Protein AF-A0A9Y4NW52-F1 (afdb_monomer_lite)

Structure (mmCIF, N/CA/C/O backbone):
data_AF-A0A9Y4NW52-F1
#
_entry.id   AF-A0A9Y4NW52-F1
#
loop_
_atom_site.group_PDB
_atom_site.id
_atom_site.type_symbol
_atom_site.label_atom_id
_atom_site.label_alt_id
_atom_site.label_comp_id
_atom_site.label_asym_id
_atom_site.label_entity_id
_atom_site.label_seq_id
_atom_site.pdbx_PDB_ins_code
_atom_site.Cartn_x
_atom_site.Cartn_y
_atom_site.Cartn_z
_atom_site.occupancy
_atom_site.B_iso_or_equiv
_atom_site.auth_seq_id
_atom_site.auth_comp_id
_atom_site.auth_asym_id
_atom_site.auth_atom_id
_atom_site.pdbx_PDB_model_num
ATOM 1 N N . MET A 1 1 ? 4.325 0.194 -23.185 1.00 53.81 1 MET A N 1
ATOM 2 C CA . MET A 1 1 ? 5.698 -0.378 -23.186 1.00 53.81 1 MET A CA 1
ATOM 3 C C . MET A 1 1 ? 6.754 0.582 -22.629 1.00 53.81 1 MET A C 1
ATOM 5 O O . MET A 1 1 ? 7.772 0.096 -22.164 1.00 53.81 1 MET A O 1
ATOM 9 N N . SER A 1 2 ? 6.534 1.908 -22.620 1.00 64.19 2 SER A N 1
ATOM 10 C CA . SER A 1 2 ? 7.488 2.874 -22.040 1.00 64.19 2 SER A CA 1
ATOM 11 C C . SER A 1 2 ? 7.449 2.950 -20.507 1.00 64.19 2 SER A C 1
ATOM 13 O O . SER A 1 2 ? 8.451 3.312 -19.897 1.00 64.19 2 SER A O 1
ATOM 15 N N . ASP A 1 3 ? 6.321 2.602 -19.882 1.00 67.19 3 ASP A N 1
ATOM 16 C CA . ASP A 1 3 ? 6.124 2.799 -18.438 1.00 67.19 3 ASP A CA 1
ATOM 17 C C . ASP A 1 3 ? 7.057 1.913 -17.604 1.00 67.19 3 ASP A C 1
ATOM 19 O O . ASP A 1 3 ? 7.685 2.393 -16.669 1.00 67.19 3 ASP A O 1
ATOM 23 N N . ALA A 1 4 ? 7.271 0.660 -18.017 1.00 68.69 4 ALA A N 1
ATOM 24 C CA . ALA A 1 4 ? 8.200 -0.252 -17.345 1.00 68.69 4 ALA A CA 1
ATOM 25 C C . ALA A 1 4 ? 9.658 0.254 -17.364 1.00 68.69 4 ALA A C 1
ATOM 27 O O . ALA A 1 4 ? 10.370 0.147 -16.368 1.00 68.69 4 ALA A O 1
ATOM 28 N N . MET A 1 5 ? 10.096 0.857 -18.477 1.00 73.12 5 MET A N 1
ATOM 29 C CA . MET A 1 5 ? 11.447 1.421 -18.600 1.00 73.12 5 MET A CA 1
ATOM 30 C C . MET A 1 5 ? 11.627 2.689 -17.756 1.00 73.12 5 MET A C 1
ATOM 32 O O . MET A 1 5 ? 12.705 2.917 -17.214 1.00 73.12 5 MET A O 1
ATOM 36 N N . ALA A 1 6 ? 10.574 3.496 -17.600 1.00 74.56 6 ALA A N 1
ATOM 37 C CA . ALA A 1 6 ? 10.596 4.664 -16.720 1.00 74.56 6 ALA A CA 1
ATOM 38 C C . ALA A 1 6 ? 10.618 4.267 -15.230 1.00 74.56 6 ALA A C 1
ATOM 40 O O . ALA A 1 6 ? 11.275 4.917 -14.417 1.00 74.56 6 ALA A O 1
ATOM 41 N N . VAL A 1 7 ? 9.935 3.176 -14.878 1.00 74.25 7 VAL A N 1
ATOM 42 C CA . VAL A 1 7 ? 9.877 2.624 -13.516 1.00 74.25 7 VAL A CA 1
ATOM 43 C C . VAL A 1 7 ? 11.200 1.986 -13.091 1.00 74.25 7 VAL A C 1
ATOM 45 O O . VAL A 1 7 ? 11.550 2.046 -11.915 1.00 74.25 7 VAL A O 1
ATOM 48 N N . LEU A 1 8 ? 11.959 1.403 -14.020 1.00 76.00 8 LEU A N 1
ATOM 49 C CA . LEU A 1 8 ? 13.247 0.756 -13.734 1.00 76.00 8 LEU A CA 1
ATOM 50 C C . LEU A 1 8 ? 14.217 1.670 -12.969 1.00 76.00 8 LEU A C 1
ATOM 52 O O . LEU A 1 8 ? 14.874 1.223 -12.031 1.00 76.00 8 LEU A O 1
ATOM 56 N N . HIS A 1 9 ? 14.252 2.959 -13.312 1.00 76.88 9 HIS A N 1
ATOM 57 C CA . HIS A 1 9 ? 15.045 3.942 -12.572 1.00 76.88 9 HIS A CA 1
ATOM 58 C C . HIS A 1 9 ? 14.503 4.200 -11.159 1.00 76.88 9 HIS A C 1
ATOM 60 O O . HIS A 1 9 ? 15.295 4.361 -10.232 1.00 76.88 9 HIS A O 1
ATOM 66 N N . LYS A 1 10 ? 13.176 4.181 -10.966 1.00 76.81 10 LYS A N 1
A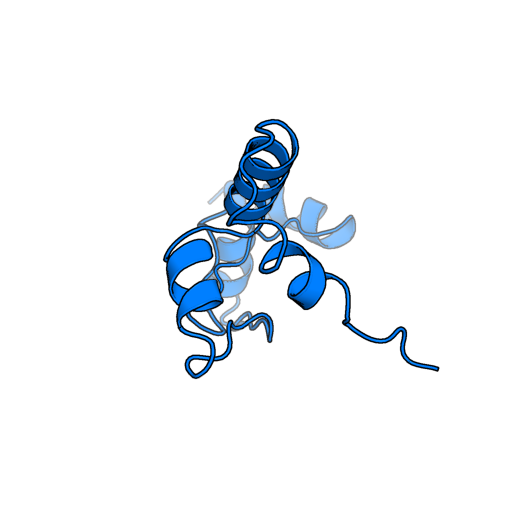TOM 67 C CA . LYS A 1 10 ? 12.555 4.342 -9.642 1.00 76.81 10 LYS A CA 1
ATOM 68 C C . LYS A 1 10 ? 12.852 3.165 -8.719 1.00 76.81 10 LYS A C 1
ATOM 70 O O . LYS A 1 10 ? 13.145 3.381 -7.552 1.00 76.81 10 LYS A O 1
ATOM 75 N N . LEU A 1 11 ? 12.888 1.933 -9.235 1.00 75.75 11 LEU A N 1
ATOM 76 C CA . LEU A 1 11 ? 13.288 0.760 -8.440 1.00 75.75 11 LEU A CA 1
ATOM 77 C C . LEU A 1 11 ? 14.686 0.915 -7.824 1.00 75.75 11 LEU A C 1
ATOM 79 O O . LEU A 1 11 ? 14.948 0.385 -6.749 1.00 75.75 11 LEU A O 1
ATOM 83 N N . GLN A 1 12 ? 15.571 1.656 -8.492 1.00 76.06 12 GLN A N 1
ATOM 84 C CA . GLN A 1 12 ? 16.934 1.898 -8.034 1.00 76.06 12 GLN A CA 1
ATOM 85 C C . GLN A 1 12 ? 17.013 2.958 -6.924 1.00 76.06 12 GLN A C 1
ATOM 87 O O . GLN A 1 12 ? 17.899 2.892 -6.075 1.00 76.06 12 GLN A O 1
ATOM 92 N N . THR A 1 13 ? 16.102 3.934 -6.928 1.00 80.12 13 THR A N 1
ATOM 93 C CA . THR A 1 13 ? 16.059 5.034 -5.950 1.00 80.12 13 THR A CA 1
ATOM 94 C C . THR A 1 13 ? 15.109 4.778 -4.782 1.00 80.12 13 THR A C 1
ATOM 96 O O . THR A 1 13 ? 15.253 5.408 -3.739 1.00 80.12 13 THR A O 1
ATOM 99 N N . GLY A 1 14 ? 14.147 3.872 -4.949 1.00 76.00 14 GLY A N 1
ATOM 100 C CA . GLY A 1 14 ? 13.083 3.598 -3.991 1.00 76.00 14 GLY A CA 1
ATOM 101 C C . GLY A 1 14 ? 11.727 3.519 -4.687 1.00 76.00 14 GLY A C 1
ATOM 102 O O . GLY A 1 14 ? 11.384 4.362 -5.516 1.00 76.00 14 GLY A O 1
ATOM 103 N N . LEU A 1 15 ? 10.970 2.479 -4.351 1.00 80.75 15 LEU A N 1
ATOM 104 C CA . LEU A 1 15 ? 9.648 2.220 -4.897 1.00 80.75 15 LEU A CA 1
ATOM 105 C C . LEU A 1 15 ? 8.573 2.696 -3.918 1.00 80.75 15 LEU A C 1
ATOM 107 O O . LEU A 1 15 ? 8.450 2.136 -2.829 1.00 80.75 15 LEU A O 1
ATOM 111 N N . ASP A 1 16 ? 7.751 3.651 -4.341 1.00 80.50 16 ASP A N 1
ATOM 112 C CA . ASP A 1 16 ? 6.570 4.053 -3.582 1.00 80.50 16 ASP A CA 1
ATOM 113 C C . ASP A 1 16 ? 5.417 3.084 -3.860 1.00 80.50 16 ASP A C 1
ATOM 115 O O . ASP A 1 16 ? 4.863 3.040 -4.960 1.00 80.50 16 ASP A O 1
ATOM 119 N N . VAL A 1 17 ? 5.050 2.296 -2.848 1.00 83.06 17 VAL A N 1
ATOM 120 C CA . VAL A 1 17 ? 3.867 1.430 -2.881 1.00 83.06 17 VAL A CA 1
ATOM 121 C C . VAL A 1 17 ? 2.831 1.927 -1.888 1.00 83.06 17 VAL A C 1
ATOM 123 O O . VAL A 1 17 ? 3.146 2.237 -0.740 1.00 83.06 17 VAL A O 1
ATOM 126 N N . ASN A 1 18 ? 1.571 1.960 -2.311 1.00 86.81 18 ASN A N 1
ATOM 127 C CA . ASN A 1 18 ? 0.454 2.242 -1.421 1.00 86.81 18 ASN A CA 1
ATOM 128 C C . ASN A 1 18 ? -0.336 0.952 -1.197 1.00 86.81 18 ASN A C 1
ATOM 130 O O . ASN A 1 18 ? -0.966 0.422 -2.111 1.00 86.81 18 ASN A O 1
ATOM 134 N N . VAL A 1 19 ? -0.258 0.412 0.015 1.00 88.31 19 VAL A N 1
ATOM 135 C CA . VAL A 1 19 ? -0.876 -0.872 0.364 1.00 88.31 19 VAL A CA 1
ATOM 136 C C . VAL A 1 19 ? -2.338 -0.692 0.768 1.00 88.31 19 VAL A C 1
ATOM 138 O O . VAL A 1 19 ? -2.738 0.372 1.252 1.00 88.31 19 VAL A O 1
ATOM 141 N N . LYS A 1 20 ? -3.138 -1.747 0.613 1.00 88.25 20 LYS A N 1
ATOM 142 C CA . LYS A 1 20 ? -4.471 -1.854 1.210 1.00 88.25 20 LYS A CA 1
ATOM 143 C C . LYS A 1 20 ? -4.476 -2.966 2.239 1.00 88.25 20 LYS A C 1
AT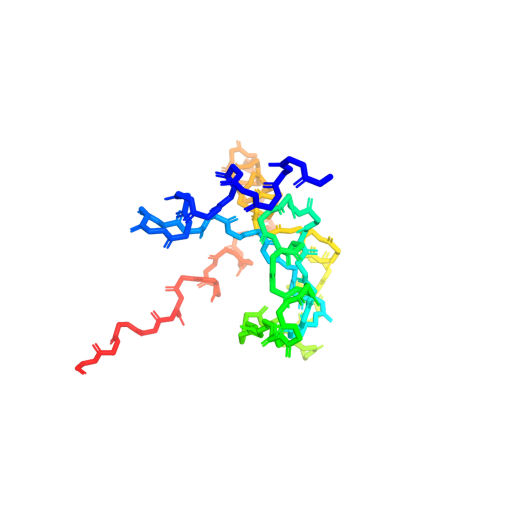OM 145 O O . LYS A 1 20 ? -4.003 -4.065 1.993 1.00 88.25 20 LYS A O 1
ATOM 150 N N . PHE A 1 21 ? -5.113 -2.716 3.368 1.00 86.56 21 PHE A N 1
ATOM 151 C CA . PHE A 1 21 ? -5.096 -3.640 4.502 1.00 86.56 21 PHE A CA 1
ATOM 152 C C . PHE A 1 21 ? -6.009 -4.863 4.343 1.00 86.56 21 PHE A C 1
ATOM 154 O O . PHE A 1 21 ? -6.118 -5.683 5.251 1.00 86.56 21 PHE A O 1
ATOM 161 N N . THR A 1 22 ? -6.684 -4.978 3.198 1.00 85.38 22 THR A N 1
ATOM 162 C CA . THR A 1 22 ? -7.696 -5.999 2.912 1.00 85.38 22 THR A CA 1
ATOM 163 C C . THR A 1 22 ? -7.103 -7.330 2.462 1.00 85.38 22 THR A C 1
ATOM 165 O O . THR A 1 22 ? -7.808 -8.337 2.454 1.00 85.38 22 THR A O 1
ATOM 168 N N . GLY A 1 23 ? -5.821 -7.374 2.092 1.00 84.75 23 GLY A N 1
ATOM 169 C CA . GLY A 1 23 ? -5.154 -8.623 1.747 1.00 84.75 23 GLY A CA 1
ATOM 170 C C . GLY A 1 23 ? -3.689 -8.428 1.399 1.00 84.75 23 GLY A C 1
ATOM 171 O O . GLY A 1 23 ? -3.312 -7.385 0.898 1.00 84.75 23 GLY A O 1
ATOM 172 N N . VAL A 1 24 ? -2.876 -9.468 1.595 1.00 86.88 24 VAL A N 1
ATOM 173 C CA . VAL A 1 24 ? -1.400 -9.409 1.525 1.00 86.88 24 VAL A CA 1
ATOM 174 C C . VAL A 1 24 ? -0.821 -9.066 0.151 1.00 86.88 24 VAL A C 1
ATOM 176 O O . VAL A 1 24 ? 0.376 -8.838 0.033 1.00 86.88 24 VAL A O 1
ATOM 179 N N . ARG A 1 25 ? -1.645 -9.071 -0.899 1.00 85.00 25 ARG A N 1
ATOM 180 C CA . ARG A 1 25 ? -1.267 -8.750 -2.286 1.00 85.00 25 ARG A CA 1
ATOM 181 C C . ARG A 1 25 ? -2.014 -7.529 -2.818 1.00 85.00 25 ARG A C 1
ATOM 183 O O . ARG A 1 25 ? -1.999 -7.281 -4.020 1.00 85.00 25 ARG A O 1
ATOM 190 N N . VAL A 1 26 ? -2.752 -6.827 -1.960 1.00 85.25 26 VAL A N 1
ATOM 191 C CA . VAL A 1 26 ? -3.654 -5.770 -2.402 1.00 85.25 26 VAL A CA 1
ATOM 192 C C . VAL A 1 26 ? -2.937 -4.437 -2.274 1.00 85.25 26 VAL A C 1
ATOM 194 O O . VAL A 1 26 ? -2.809 -3.872 -1.194 1.00 85.25 26 VAL A O 1
ATOM 197 N N . PHE A 1 27 ? -2.505 -3.911 -3.411 1.00 86.69 27 PHE A N 1
ATOM 198 C CA . PHE A 1 27 ? -1.893 -2.594 -3.522 1.00 86.69 27 PHE A CA 1
ATOM 199 C C . PHE A 1 27 ? -2.791 -1.680 -4.356 1.00 86.69 27 PHE A C 1
ATOM 201 O O . PHE A 1 27 ? -3.661 -2.135 -5.106 1.00 86.69 27 PHE A O 1
ATOM 208 N N . GLU A 1 28 ? -2.618 -0.373 -4.207 1.00 84.81 28 GLU A N 1
ATOM 209 C CA . GLU A 1 28 ? -3.119 0.567 -5.197 1.00 84.81 28 GLU A CA 1
ATOM 210 C C . GLU A 1 28 ? -2.370 0.362 -6.513 1.00 84.81 28 GLU A C 1
ATOM 212 O O . GLU A 1 28 ? -1.175 0.072 -6.528 1.00 84.81 28 GLU A O 1
ATOM 217 N N . TYR A 1 29 ? -3.093 0.485 -7.623 1.00 77.38 29 TYR A N 1
ATOM 218 C CA . TYR A 1 29 ? -2.496 0.337 -8.936 1.00 77.38 29 TYR A CA 1
ATOM 219 C C . TYR A 1 29 ? -1.557 1.509 -9.203 1.00 77.38 29 TYR A C 1
ATOM 221 O O . TYR A 1 29 ? -2.003 2.628 -9.464 1.00 77.38 29 TYR A O 1
ATOM 229 N N . THR A 1 30 ? -0.260 1.235 -9.156 1.00 82.19 30 THR A N 1
ATOM 230 C CA . THR A 1 30 ? 0.771 2.177 -9.566 1.00 82.19 30 THR A CA 1
ATOM 231 C C . THR A 1 30 ? 1.507 1.636 -10.795 1.00 82.19 30 THR A C 1
ATOM 233 O O . THR A 1 30 ? 1.602 0.415 -10.975 1.00 82.19 30 THR A O 1
ATOM 236 N N . PRO A 1 31 ? 2.022 2.512 -11.680 1.00 78.88 31 PRO A N 1
ATOM 237 C CA . PRO A 1 31 ? 2.801 2.090 -12.844 1.00 78.88 31 PRO A CA 1
ATOM 238 C C . PRO A 1 31 ? 3.972 1.185 -12.470 1.00 78.88 31 PRO A C 1
ATOM 240 O O . PRO A 1 31 ? 4.395 0.338 -13.253 1.00 78.88 31 PRO A O 1
ATOM 243 N N . GLU A 1 32 ? 4.497 1.362 -11.264 1.00 78.19 32 GLU A N 1
ATOM 244 C CA . GLU A 1 32 ? 5.655 0.646 -10.805 1.00 78.19 32 GLU A CA 1
ATOM 245 C C . GLU A 1 32 ? 5.373 -0.826 -10.464 1.00 78.19 32 GLU A C 1
ATOM 247 O O . GLU A 1 32 ? 6.218 -1.687 -10.716 1.00 78.19 32 GLU A O 1
ATOM 252 N N . CYS A 1 33 ? 4.171 -1.138 -9.965 1.00 79.50 33 CYS A N 1
ATOM 253 C CA . CYS A 1 33 ? 3.747 -2.516 -9.698 1.00 79.50 33 CYS A CA 1
ATOM 254 C C . CYS A 1 33 ? 3.697 -3.369 -10.975 1.00 79.50 33 CYS A C 1
ATOM 256 O O . CYS A 1 33 ? 3.982 -4.564 -10.923 1.00 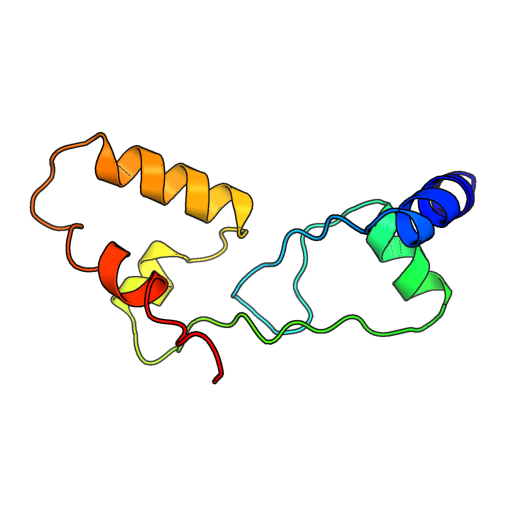79.50 33 CYS A O 1
ATOM 258 N N . ILE A 1 34 ? 3.445 -2.752 -12.135 1.00 82.50 34 ILE A N 1
ATOM 259 C CA . ILE A 1 34 ? 3.390 -3.439 -13.436 1.00 82.50 34 ILE A CA 1
ATOM 260 C C . ILE A 1 34 ? 4.719 -4.135 -13.756 1.00 82.50 34 ILE A C 1
ATOM 262 O O . ILE A 1 34 ? 4.727 -5.177 -14.404 1.00 82.50 34 ILE A O 1
ATOM 266 N N . VAL A 1 35 ? 5.857 -3.592 -13.308 1.00 83.25 35 VAL A N 1
ATOM 267 C CA . VAL A 1 35 ? 7.165 -4.226 -13.542 1.00 83.25 35 VAL A CA 1
ATOM 268 C C . VAL A 1 35 ? 7.272 -5.562 -12.809 1.00 83.25 35 VAL A C 1
ATOM 270 O O . VAL A 1 35 ? 7.831 -6.506 -13.358 1.00 83.25 35 VAL A O 1
ATOM 273 N N . PHE A 1 36 ? 6.697 -5.675 -11.614 1.00 83.25 36 PHE A N 1
ATOM 274 C CA . PHE A 1 36 ? 6.677 -6.925 -10.856 1.00 83.25 36 PHE A CA 1
ATOM 275 C C . PHE A 1 36 ? 5.753 -7.959 -11.497 1.00 83.25 36 PHE A C 1
ATOM 277 O O . PHE A 1 36 ? 6.145 -9.117 -11.623 1.00 83.25 36 PHE A O 1
ATOM 284 N N . ASP A 1 37 ? 4.595 -7.523 -12.001 1.00 83.44 37 ASP A N 1
ATOM 285 C CA . ASP A 1 37 ? 3.688 -8.381 -12.771 1.00 83.44 37 ASP A CA 1
ATOM 286 C C . ASP A 1 37 ? 4.344 -8.879 -14.073 1.00 83.44 37 ASP A C 1
ATOM 288 O O . ASP A 1 37 ? 4.207 -10.045 -14.434 1.00 83.44 37 ASP A O 1
ATOM 292 N N . LEU A 1 38 ? 5.102 -8.021 -14.771 1.00 85.19 38 LEU A N 1
ATOM 293 C CA . LEU A 1 38 ? 5.832 -8.388 -15.993 1.00 85.19 38 LEU A CA 1
ATOM 294 C C . LEU A 1 38 ? 7.005 -9.342 -15.735 1.00 85.19 38 LEU A C 1
ATOM 296 O O . LEU A 1 38 ? 7.333 -10.147 -16.606 1.00 85.19 38 LEU A O 1
ATOM 300 N N . LEU A 1 39 ? 7.653 -9.232 -14.575 1.00 83.81 39 LEU A N 1
ATOM 301 C CA . LEU A 1 39 ? 8.759 -10.101 -14.164 1.00 83.81 39 LEU A CA 1
ATOM 302 C C . LEU A 1 39 ? 8.284 -11.400 -13.492 1.00 83.81 39 LEU A C 1
ATOM 304 O O . LEU A 1 39 ? 9.126 -12.213 -13.117 1.00 83.81 39 LEU A O 1
ATOM 308 N N . ASP A 1 40 ? 6.969 -11.592 -13.345 1.00 86.06 40 ASP A N 1
ATOM 309 C CA . ASP A 1 40 ? 6.349 -12.703 -12.609 1.00 86.06 40 ASP A CA 1
ATOM 310 C C . ASP A 1 40 ? 6.857 -12.811 -11.154 1.00 86.06 40 ASP A C 1
ATOM 312 O O . ASP A 1 40 ? 7.033 -13.893 -10.592 1.00 86.06 40 ASP A O 1
ATOM 316 N N . ILE A 1 41 ? 7.126 -11.658 -10.528 1.00 86.19 41 ILE A N 1
ATOM 317 C CA . ILE A 1 41 ? 7.572 -11.558 -9.135 1.00 86.19 41 ILE A CA 1
ATOM 318 C C . ILE A 1 41 ? 6.388 -11.087 -8.288 1.00 86.19 41 ILE A C 1
ATOM 320 O O . ILE A 1 41 ? 6.019 -9.914 -8.343 1.00 86.19 41 ILE A O 1
ATOM 324 N N . PRO A 1 42 ? 5.787 -11.950 -7.457 1.00 83.44 42 PRO A N 1
ATOM 325 C CA . PRO A 1 42 ? 4.666 -11.541 -6.626 1.00 83.44 42 PRO A CA 1
ATOM 326 C C . PRO A 1 42 ? 5.128 -10.634 -5.474 1.00 83.44 42 PRO A C 1
ATOM 328 O O . PRO A 1 42 ? 5.959 -11.022 -4.651 1.00 83.44 42 PRO A O 1
ATOM 331 N N . LEU A 1 43 ? 4.542 -9.439 -5.386 1.00 84.94 43 LEU A N 1
ATOM 332 C CA . LEU A 1 43 ? 4.701 -8.531 -4.250 1.00 84.94 43 LEU A CA 1
ATOM 333 C C . LEU A 1 43 ? 3.748 -8.909 -3.115 1.00 84.94 43 LEU A C 1
ATOM 335 O O . LEU A 1 43 ? 2.556 -9.141 -3.334 1.00 84.94 43 LEU A O 1
ATOM 339 N N . TYR A 1 44 ? 4.277 -8.915 -1.893 1.00 87.88 44 TYR A N 1
ATOM 340 C CA . TYR A 1 44 ? 3.515 -9.177 -0.678 1.00 87.88 44 TYR A CA 1
ATOM 341 C C . TYR A 1 44 ? 3.782 -8.107 0.378 1.00 87.88 44 TYR A C 1
ATOM 343 O O . TYR A 1 44 ? 4.901 -7.611 0.497 1.00 87.88 44 TYR A O 1
ATOM 351 N N . HIS A 1 45 ? 2.769 -7.797 1.183 1.00 87.62 45 HIS A N 1
ATOM 352 C CA . HIS A 1 45 ? 2.904 -7.009 2.403 1.00 87.62 45 HIS A CA 1
ATOM 353 C C . HIS A 1 45 ? 2.199 -7.709 3.572 1.00 87.62 45 HIS A C 1
ATOM 355 O O . HIS A 1 45 ? 1.173 -8.364 3.401 1.00 87.62 45 HIS A O 1
ATOM 361 N N . GLY A 1 46 ? 2.756 -7.567 4.776 1.00 85.56 46 GLY A N 1
ATOM 362 C CA . GLY A 1 46 ? 2.178 -8.109 6.014 1.00 85.56 46 GLY A CA 1
ATOM 363 C C . GLY A 1 46 ? 1.233 -7.145 6.730 1.00 85.56 46 GLY A C 1
ATOM 364 O O . GLY A 1 46 ? 0.767 -7.444 7.825 1.00 85.56 46 GLY A O 1
ATOM 365 N N . TRP A 1 47 ? 0.973 -5.974 6.144 1.00 86.00 47 TRP A N 1
ATOM 366 C CA . TRP A 1 47 ? 0.158 -4.944 6.780 1.00 86.00 47 TRP A CA 1
ATOM 367 C C . TRP A 1 47 ? -1.331 -5.239 6.603 1.00 86.00 47 TRP A C 1
ATOM 369 O O . TRP A 1 47 ? -1.984 -4.718 5.702 1.00 86.00 47 TRP A O 1
ATOM 379 N N . LEU A 1 48 ? -1.837 -6.126 7.448 1.00 85.19 48 LEU A N 1
ATOM 380 C CA . LEU A 1 48 ? -3.234 -6.530 7.497 1.00 85.19 48 LEU A CA 1
ATOM 381 C C . LEU A 1 48 ? -3.872 -5.998 8.772 1.00 85.19 48 LEU A C 1
ATOM 383 O O . LEU A 1 48 ? -3.220 -5.911 9.812 1.00 85.19 48 LEU A O 1
ATOM 387 N N . VAL A 1 49 ? -5.157 -5.673 8.689 1.00 84.00 49 VAL A N 1
ATOM 388 C CA . VAL A 1 49 ? -5.957 -5.426 9.888 1.00 84.00 49 VAL A CA 1
ATOM 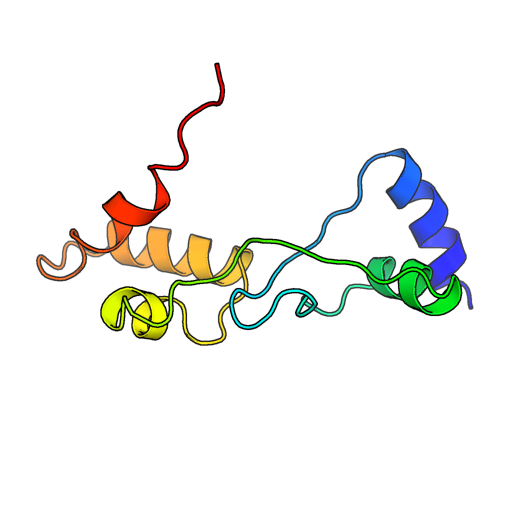389 C C . VAL A 1 49 ? -6.407 -6.766 10.454 1.00 84.00 49 VAL A C 1
ATOM 391 O O . VAL A 1 49 ? -6.832 -7.651 9.708 1.00 84.00 49 VAL A O 1
ATOM 394 N N . ASP A 1 50 ? -6.326 -6.905 11.775 1.00 83.50 50 ASP A N 1
ATOM 395 C CA . ASP A 1 50 ? -6.863 -8.069 12.466 1.00 83.50 50 ASP A CA 1
ATOM 396 C C . ASP A 1 50 ? -8.398 -8.095 12.327 1.00 83.50 50 ASP A C 1
ATOM 398 O O . ASP A 1 50 ? -9.066 -7.162 12.789 1.00 83.50 50 ASP A O 1
ATOM 402 N N . PRO A 1 51 ? -8.990 -9.139 11.714 1.00 81.25 51 PRO A N 1
ATOM 403 C CA . PRO A 1 51 ? -10.437 -9.252 11.575 1.00 81.25 51 PRO A CA 1
ATOM 404 C C . PRO A 1 51 ? -11.174 -9.312 12.918 1.00 81.25 51 PRO A C 1
ATOM 406 O O . PRO A 1 51 ? -12.371 -9.044 12.943 1.00 81.25 51 PRO A O 1
ATOM 409 N N . GLN A 1 52 ? -10.500 -9.642 14.025 1.00 84.75 52 GLN A N 1
ATOM 410 C CA . GLN A 1 52 ? -11.100 -9.626 15.363 1.00 84.75 52 GLN A CA 1
ATOM 411 C C . GLN A 1 52 ? -11.379 -8.204 15.860 1.00 84.75 52 GLN A C 1
ATOM 413 O O . GLN A 1 52 ? -12.255 -7.999 16.701 1.00 84.75 52 GLN A O 1
ATOM 418 N N . MET A 1 53 ? -10.672 -7.207 15.326 1.00 81.94 53 MET A N 1
ATOM 419 C CA . MET A 1 53 ? -10.799 -5.821 15.752 1.00 81.94 53 MET A CA 1
ATOM 420 C C . MET A 1 53 ? -11.816 -5.082 14.880 1.00 81.94 53 MET A C 1
ATOM 422 O O . MET A 1 53 ? -11.463 -4.284 14.014 1.00 81.94 53 MET A O 1
ATOM 426 N N . HIS A 1 54 ? -13.103 -5.371 15.098 1.00 81.69 54 HIS A N 1
ATOM 427 C CA . HIS A 1 54 ? -14.210 -4.860 14.278 1.00 81.69 54 HIS A CA 1
ATOM 428 C C . HIS A 1 54 ? -14.227 -3.331 14.140 1.00 81.69 54 HIS A C 1
ATOM 430 O O . HIS A 1 54 ? -14.564 -2.828 13.067 1.00 81.69 54 HIS A O 1
ATOM 436 N N . ASP A 1 55 ? -13.832 -2.604 15.185 1.00 80.56 55 ASP A N 1
ATOM 437 C CA . ASP A 1 55 ? -13.754 -1.140 15.167 1.00 80.56 55 ASP A CA 1
ATOM 438 C C . ASP A 1 55 ? -12.695 -0.666 14.164 1.00 80.56 55 ASP A C 1
ATOM 440 O O . ASP A 1 55 ? -12.995 0.114 13.261 1.00 80.56 55 ASP A O 1
ATOM 444 N N . ILE A 1 56 ? -11.493 -1.254 14.205 1.00 79.19 56 ILE A N 1
ATOM 445 C CA . ILE A 1 56 ? -10.419 -0.948 13.253 1.00 79.19 56 ILE A CA 1
ATOM 446 C C . ILE A 1 56 ? -10.771 -1.412 11.841 1.00 79.19 56 ILE A C 1
ATOM 448 O O . ILE A 1 56 ? -10.553 -0.672 10.886 1.00 79.19 56 ILE A O 1
ATOM 452 N N . VAL A 1 57 ? -11.357 -2.599 11.674 1.00 83.75 57 VAL A N 1
ATOM 453 C CA . VAL A 1 57 ? -11.807 -3.083 10.357 1.00 83.75 57 VAL A CA 1
ATOM 454 C C . VAL A 1 57 ? -12.820 -2.116 9.747 1.00 83.75 57 VAL A C 1
ATOM 456 O O . VAL A 1 57 ? -12.762 -1.837 8.551 1.00 83.75 57 VAL A O 1
ATOM 459 N N . LYS A 1 58 ? -13.729 -1.564 10.554 1.00 83.31 58 LYS A N 1
ATOM 460 C CA . LYS A 1 58 ? -14.723 -0.582 10.109 1.00 83.31 58 LYS A CA 1
ATOM 461 C C . LYS A 1 58 ? -14.097 0.789 9.840 1.00 83.31 58 LYS A C 1
ATOM 463 O O . LYS A 1 58 ? -14.479 1.449 8.870 1.00 83.31 58 LYS A O 1
ATOM 468 N N . ALA A 1 59 ? -13.137 1.209 10.660 1.00 82.44 59 ALA A N 1
ATOM 469 C CA . ALA A 1 59 ? -12.417 2.467 10.500 1.00 82.44 59 ALA A CA 1
ATOM 470 C C . ALA A 1 59 ? -11.529 2.462 9.245 1.00 82.44 59 ALA A C 1
ATOM 472 O O . ALA A 1 59 ? -11.557 3.421 8.469 1.00 82.44 59 ALA A O 1
ATOM 473 N N . VAL A 1 60 ? -10.798 1.373 9.007 1.00 84.06 60 VAL A N 1
ATOM 474 C CA . VAL A 1 60 ? -9.920 1.180 7.846 1.00 84.06 60 VAL A CA 1
ATOM 475 C C . VAL A 1 60 ? -10.716 0.845 6.589 1.00 84.06 60 VAL A C 1
ATOM 477 O O . VAL A 1 60 ? -10.493 1.441 5.538 1.00 84.06 60 VAL A O 1
ATOM 480 N N . GLY A 1 61 ? -11.668 -0.083 6.677 1.00 82.44 61 GLY A N 1
ATOM 481 C CA . GLY A 1 61 ? -12.482 -0.525 5.549 1.00 82.44 61 GLY A CA 1
ATOM 482 C C . GLY A 1 61 ? -11.643 -0.898 4.320 1.00 82.44 61 GLY A C 1
ATOM 483 O O . GLY A 1 61 ? -10.710 -1.692 4.399 1.00 82.44 61 GLY A O 1
ATOM 484 N N . ASN A 1 62 ? -11.977 -0.293 3.177 1.00 81.62 62 ASN A N 1
ATOM 485 C CA . ASN A 1 62 ? -11.264 -0.451 1.901 1.00 81.62 62 ASN A CA 1
ATOM 486 C C . ASN A 1 62 ? -10.251 0.678 1.622 1.00 81.62 62 ASN A C 1
ATOM 488 O O . ASN A 1 62 ? -9.833 0.853 0.472 1.00 81.62 62 ASN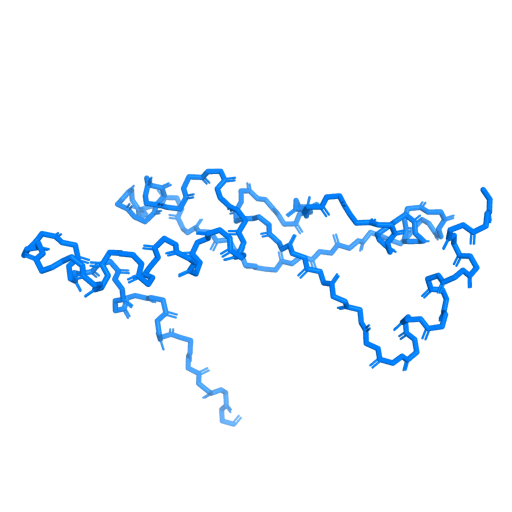 A O 1
ATOM 492 N N . CYS A 1 63 ? -9.885 1.467 2.635 1.00 84.12 63 CYS A N 1
ATOM 493 C CA . CYS A 1 63 ? -8.935 2.559 2.474 1.00 84.12 63 CYS A CA 1
ATOM 494 C C . CYS A 1 63 ? -7.515 2.031 2.238 1.00 84.12 63 CYS A C 1
ATOM 496 O O . CYS A 1 63 ? -7.093 1.020 2.805 1.00 84.12 63 CYS A O 1
ATOM 498 N N . SER A 1 64 ? -6.765 2.737 1.398 1.00 87.75 64 SER A N 1
ATOM 499 C CA . SER A 1 64 ? -5.319 2.553 1.294 1.00 87.75 64 SER A CA 1
ATOM 500 C C . SER A 1 64 ? -4.602 3.202 2.480 1.00 87.75 64 SER A C 1
ATOM 502 O O . SER A 1 64 ? -5.197 4.007 3.199 1.00 87.75 64 SER A O 1
ATOM 504 N N . TYR A 1 65 ? -3.303 2.949 2.633 1.00 86.19 65 TYR A N 1
ATOM 505 C CA . TYR A 1 65 ? -2.486 3.626 3.643 1.00 86.19 65 TYR A CA 1
ATOM 506 C C . TYR A 1 65 ? -2.603 5.159 3.569 1.00 86.19 65 TYR A C 1
ATOM 508 O O . TYR A 1 65 ? -2.961 5.785 4.565 1.00 86.19 65 TYR A O 1
ATOM 516 N N . ASN A 1 66 ? -2.416 5.759 2.387 1.00 87.31 66 ASN A N 1
ATOM 517 C CA . ASN A 1 66 ? -2.508 7.222 2.230 1.00 87.31 66 ASN A CA 1
ATOM 518 C C . ASN A 1 66 ? -3.874 7.783 2.670 1.00 87.31 66 ASN A C 1
ATOM 520 O O . ASN A 1 66 ? -3.942 8.732 3.448 1.00 87.31 66 ASN A O 1
ATOM 524 N N . GLN A 1 67 ? -4.964 7.139 2.245 1.00 86.50 67 GLN A N 1
ATOM 525 C CA . GLN A 1 67 ? -6.326 7.512 2.635 1.00 86.50 67 GLN A CA 1
ATOM 526 C C . GLN A 1 67 ? -6.566 7.349 4.139 1.00 86.50 67 GLN A C 1
ATOM 528 O O . GLN A 1 67 ? -7.255 8.163 4.750 1.00 86.50 67 GLN A O 1
ATOM 533 N N . LEU A 1 68 ? -6.007 6.300 4.749 1.00 86.19 68 LEU A N 1
ATOM 534 C CA . LEU A 1 68 ? -6.134 6.064 6.182 1.00 86.19 68 LEU A CA 1
ATOM 535 C C . LEU A 1 68 ? -5.419 7.155 6.985 1.00 86.19 68 LEU A C 1
ATOM 537 O O . LEU A 1 68 ? -5.981 7.663 7.950 1.00 86.19 68 LEU A O 1
ATOM 541 N N . VAL A 1 69 ? -4.220 7.562 6.565 1.00 86.06 69 VAL A N 1
ATOM 542 C CA . VAL A 1 69 ? -3.475 8.659 7.201 1.00 86.06 69 VAL A CA 1
ATOM 543 C C . VAL A 1 69 ? -4.258 9.971 7.125 1.00 86.06 69 VAL A C 1
ATOM 545 O O . VAL A 1 69 ? -4.429 10.635 8.147 1.00 86.06 69 VAL A O 1
ATOM 548 N N . GLU A 1 70 ? -4.797 10.323 5.956 1.00 85.19 70 GLU A N 1
ATOM 549 C CA . GLU A 1 70 ? -5.64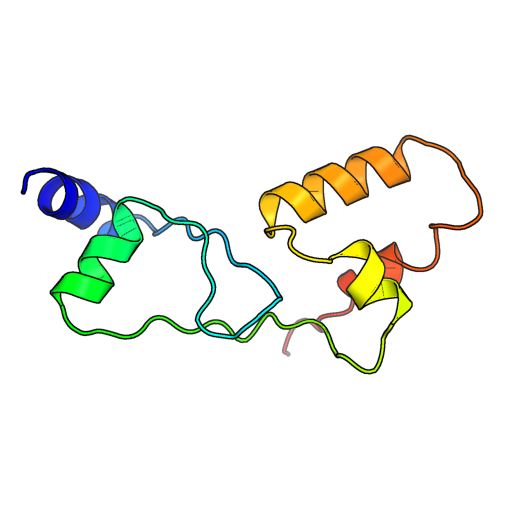5 11.515 5.794 1.00 85.19 70 GLU A CA 1
ATOM 550 C C . GLU A 1 70 ? -6.888 11.468 6.691 1.00 85.19 70 GLU A C 1
ATOM 552 O O . GLU A 1 70 ? -7.260 12.468 7.319 1.00 85.19 70 GLU A O 1
ATOM 557 N N . LYS A 1 71 ? -7.509 10.288 6.805 1.00 84.06 71 LYS A N 1
ATOM 558 C CA . LYS A 1 71 ? -8.662 10.060 7.676 1.00 84.06 71 LYS A CA 1
ATOM 559 C C . LYS A 1 71 ? -8.295 10.241 9.148 1.00 84.06 71 LYS A C 1
ATOM 561 O O . LYS A 1 71 ? -9.014 10.935 9.857 1.00 84.06 71 LYS A O 1
ATOM 566 N N . ILE A 1 72 ? -7.156 9.707 9.594 1.00 83.56 72 ILE A N 1
ATOM 567 C CA . ILE A 1 72 ? -6.656 9.876 10.968 1.00 83.56 72 ILE A CA 1
ATOM 568 C C . ILE A 1 72 ? -6.392 11.354 11.275 1.00 83.56 72 ILE A C 1
ATOM 570 O O . ILE A 1 72 ? -6.767 11.828 12.346 1.00 83.56 72 ILE A O 1
ATOM 574 N N . ILE A 1 73 ? -5.772 12.097 10.353 1.00 84.81 73 ILE A N 1
ATOM 575 C CA . ILE A 1 73 ? -5.532 13.538 10.523 1.00 84.81 73 ILE A CA 1
ATOM 576 C C . ILE A 1 73 ? -6.866 14.284 10.655 1.00 84.81 73 ILE A C 1
ATOM 578 O O . ILE A 1 73 ? -7.030 15.081 11.578 1.00 84.81 73 ILE A O 1
ATOM 582 N N . SER A 1 74 ? -7.833 13.976 9.787 1.00 79.94 74 SER A N 1
ATOM 583 C CA . SER A 1 74 ? -9.171 14.579 9.818 1.00 79.94 74 SER A CA 1
ATOM 584 C C . SER A 1 74 ? -9.908 14.273 11.128 1.00 79.94 74 SER A C 1
ATOM 586 O O . SER A 1 74 ? -10.482 15.177 11.734 1.00 79.94 74 SER A O 1
ATOM 588 N N . CYS A 1 75 ? -9.838 13.026 11.608 1.00 74.50 75 CYS A N 1
ATOM 589 C CA . CYS A 1 75 ? -10.414 12.601 12.885 1.00 74.50 75 CYS A CA 1
ATOM 590 C C . CYS A 1 75 ? -9.728 13.257 14.091 1.00 74.50 75 CYS A C 1
ATOM 592 O O . CYS A 1 75 ? -10.402 13.576 15.057 1.00 74.50 75 CYS A O 1
ATOM 594 N N . LYS A 1 76 ? -8.410 13.497 14.049 1.00 75.44 76 LYS A N 1
ATOM 595 C CA . LYS A 1 76 ? -7.688 14.206 15.121 1.00 75.44 76 LYS A CA 1
ATOM 596 C C . LYS A 1 76 ? -7.998 15.702 15.172 1.00 75.44 76 LYS A C 1
ATOM 598 O O . LYS A 1 76 ? -7.926 16.293 16.240 1.00 75.44 76 LYS A O 1
ATOM 603 N N . GLN A 1 77 ? -8.288 16.322 14.029 1.00 68.25 77 GLN A N 1
ATOM 604 C CA . GLN A 1 77 ? -8.638 17.746 13.952 1.00 68.25 77 GLN A CA 1
ATOM 605 C C . GLN A 1 77 ? -10.090 18.031 14.350 1.00 68.25 77 GLN A C 1
ATOM 607 O O . GLN A 1 77 ? -10.429 19.171 14.661 1.00 68.25 77 GLN A O 1
ATOM 612 N N . SER A 1 78 ? -10.949 17.014 14.332 1.00 57.22 78 SER A N 1
ATOM 613 C CA . SER A 1 78 ? -12.316 17.105 14.826 1.00 57.22 78 SER A CA 1
ATOM 614 C C . SER A 1 78 ? -12.364 16.529 16.242 1.00 57.22 78 SER A C 1
ATOM 616 O O . SER A 1 78 ? -12.349 15.319 16.409 1.00 57.22 78 SER A O 1
ATOM 618 N N . ASP A 1 79 ? -12.402 17.390 17.266 1.00 50.06 79 ASP A N 1
ATOM 619 C CA . ASP A 1 79 ? -12.565 17.014 18.682 1.00 50.06 79 ASP A CA 1
ATOM 620 C C . ASP A 1 79 ? -13.908 16.288 18.914 1.00 50.06 79 ASP A C 1
ATOM 622 O O . ASP A 1 79 ? -14.877 16.863 19.408 1.00 50.06 79 ASP A O 1
ATOM 626 N N . ASN A 1 80 ? -13.999 15.018 18.522 1.00 45.94 80 ASN A N 1
ATOM 627 C CA . ASN A 1 80 ? -15.149 14.165 18.773 1.00 45.94 80 ASN A CA 1
ATOM 628 C C . ASN A 1 80 ? -14.697 12.997 19.652 1.00 45.94 80 ASN A C 1
ATOM 630 O O . ASN A 1 80 ? -13.929 12.129 19.232 1.00 45.94 80 ASN A O 1
ATOM 634 N N . SER A 1 81 ? -15.147 13.012 20.906 1.00 47.38 81 SER A N 1
ATOM 635 C CA . SER A 1 81 ? -14.664 12.201 22.030 1.00 47.38 81 SER A CA 1
ATOM 636 C C . SER A 1 81 ? -14.954 10.692 21.938 1.00 47.38 81 SER A C 1
ATOM 638 O O . SER A 1 81 ? -14.858 10.000 22.945 1.00 47.38 81 SER A O 1
ATOM 640 N N . GLU A 1 82 ? -15.290 10.164 20.759 1.00 48.56 82 GLU A N 1
ATOM 641 C CA . GLU A 1 82 ? -15.587 8.739 20.534 1.00 48.56 82 GLU A CA 1
ATOM 642 C C . GLU A 1 82 ? -14.542 8.015 19.658 1.00 48.56 82 GLU A C 1
ATOM 644 O O . GLU A 1 82 ? -14.515 6.790 19.646 1.00 48.56 82 GLU A O 1
ATOM 649 N N . LEU A 1 83 ? -13.628 8.731 18.983 1.00 49.31 83 LEU A N 1
ATOM 650 C CA . LEU A 1 83 ? -12.624 8.143 18.066 1.00 49.31 83 LEU A CA 1
ATOM 651 C C . LEU A 1 83 ? -11.193 8.089 18.637 1.00 49.31 83 LEU A C 1
ATOM 653 O O . LEU A 1 83 ? -10.276 7.575 17.997 1.00 49.31 83 LEU A O 1
ATOM 657 N N . ALA A 1 84 ? -10.980 8.604 19.852 1.00 42.75 84 ALA A N 1
ATOM 658 C CA . ALA A 1 84 ? -9.655 8.688 20.474 1.00 42.75 84 ALA A CA 1
ATOM 659 C C . ALA A 1 84 ? -9.028 7.313 20.797 1.00 42.75 84 ALA A C 1
ATOM 661 O O . ALA A 1 84 ? -7.810 7.215 20.909 1.00 42.75 84 ALA A O 1
ATOM 662 N N . GLY A 1 85 ? -9.833 6.248 20.895 1.00 44.88 85 GLY A N 1
ATOM 663 C CA . GLY A 1 85 ? -9.340 4.886 21.135 1.00 44.88 85 GLY A CA 1
ATOM 664 C C . GLY A 1 85 ? -8.763 4.188 19.897 1.00 44.88 85 GLY A C 1
ATOM 665 O O . GLY A 1 85 ? -7.919 3.307 20.029 1.00 44.88 85 GLY A O 1
ATOM 666 N N . GLU A 1 86 ? -9.165 4.589 18.688 1.00 49.06 86 GLU A N 1
ATOM 667 C CA . GLU A 1 86 ? -8.773 3.896 17.449 1.00 49.06 86 GLU A CA 1
ATOM 668 C C . GLU A 1 86 ? -7.354 4.274 16.986 1.00 49.06 86 GLU A C 1
ATOM 670 O O . GLU A 1 86 ? -6.672 3.490 16.326 1.00 49.06 86 GLU A O 1
ATOM 675 N N . GLY A 1 87 ? -6.877 5.466 17.362 1.00 45.41 87 GLY A N 1
ATOM 676 C CA . GLY A 1 87 ? -5.559 5.978 16.976 1.00 45.41 87 GLY A CA 1
ATOM 677 C C . GLY A 1 87 ? -4.385 5.427 17.792 1.00 45.41 87 GLY A C 1
ATOM 678 O O . GLY A 1 87 ? -3.251 5.475 17.315 1.00 45.41 87 GLY A O 1
ATOM 679 N N . GLU A 1 88 ? -4.627 4.897 18.995 1.00 46.91 88 GLU A N 1
ATOM 680 C CA . GLU A 1 88 ? -3.556 4.382 19.862 1.00 46.91 88 GLU A CA 1
ATOM 681 C C . GLU A 1 88 ? -3.093 2.973 19.466 1.00 46.91 88 GLU A C 1
ATOM 683 O O . GLU A 1 88 ? -1.934 2.623 19.683 1.00 46.91 88 GLU A O 1
ATOM 688 N N . CYS A 1 89 ? -3.942 2.178 18.807 1.00 45.97 89 CYS A N 1
ATOM 689 C CA . CYS A 1 89 ? -3.578 0.819 18.398 1.00 45.97 89 CYS A CA 1
ATOM 690 C C . CYS A 1 89 ? -2.573 0.795 17.226 1.00 45.97 89 CYS A C 1
ATOM 692 O O . CYS A 1 89 ? -1.720 -0.086 17.153 1.00 45.97 89 CYS A O 1
ATOM 694 N N . PHE A 1 90 ? -2.598 1.802 16.346 1.00 43.72 90 PHE A N 1
ATOM 695 C CA . PHE A 1 90 ? -1.696 1.873 15.186 1.00 43.72 90 PHE A CA 1
ATOM 696 C C . PHE A 1 90 ? -0.267 2.333 15.510 1.00 43.72 90 PHE A C 1
ATOM 698 O O . PHE A 1 90 ? 0.607 2.227 14.652 1.00 43.72 90 PHE A O 1
ATOM 705 N N . LEU A 1 91 ? -0.013 2.842 16.721 1.00 45.75 91 LEU A N 1
ATOM 706 C CA . LEU A 1 91 ? 1.309 3.339 17.127 1.00 45.75 91 LEU A CA 1
ATOM 707 C C . LEU A 1 91 ? 2.158 2.295 17.871 1.00 45.75 91 LEU A C 1
ATOM 709 O O . LEU A 1 91 ? 3.345 2.529 18.090 1.00 45.75 91 LEU A O 1
ATOM 713 N N . PHE A 1 92 ? 1.600 1.127 18.207 1.00 40.31 92 PHE A N 1
ATOM 714 C CA . PHE A 1 92 ? 2.325 0.030 18.857 1.00 40.31 92 PHE A CA 1
ATOM 715 C C . PHE A 1 92 ? 2.763 -1.053 17.859 1.00 40.31 92 PHE A C 1
ATOM 717 O O . PHE A 1 92 ? 2.434 -2.227 18.000 1.00 40.31 92 PHE A O 1
ATOM 724 N N . THR A 1 93 ? 3.583 -0.693 16.871 1.00 46.88 93 THR A N 1
ATOM 725 C CA . THR A 1 93 ? 4.593 -1.649 16.389 1.00 46.88 93 THR A CA 1
ATOM 726 C C . THR A 1 93 ? 5.868 -1.410 17.196 1.00 46.88 93 THR A C 1
ATOM 728 O O . THR A 1 93 ? 6.439 -0.321 17.087 1.00 46.88 93 THR A O 1
ATOM 731 N N . PRO A 1 94 ? 6.316 -2.370 18.028 1.00 48.31 94 PRO A N 1
ATOM 732 C CA . PRO A 1 94 ? 7.537 -2.224 18.806 1.00 48.31 94 PRO A CA 1
ATOM 733 C C . PRO A 1 94 ? 8.712 -2.022 17.856 1.00 48.31 94 PRO A C 1
ATOM 735 O O . PRO A 1 94 ? 8.882 -2.788 16.906 1.00 48.31 94 PRO A O 1
ATOM 738 N N . GLN A 1 95 ? 9.536 -1.011 18.122 1.00 46.47 95 GLN A N 1
ATOM 739 C CA . GLN A 1 95 ? 10.883 -0.990 17.574 1.00 46.47 95 GLN A CA 1
ATOM 740 C C . GLN A 1 95 ? 11.574 -2.293 17.984 1.00 46.47 95 GLN A C 1
ATOM 742 O O . GLN A 1 95 ? 11.732 -2.573 19.174 1.00 46.47 95 GLN A O 1
ATOM 747 N N . ALA A 1 96 ? 11.909 -3.113 16.989 1.00 37.69 96 ALA A N 1
ATOM 748 C CA . ALA A 1 96 ? 12.729 -4.295 17.171 1.00 37.69 96 ALA A CA 1
ATOM 749 C C . ALA A 1 96 ? 14.082 -3.865 17.759 1.00 37.69 96 ALA A C 1
ATOM 751 O O . ALA A 1 96 ? 14.717 -2.941 17.249 1.00 37.69 96 ALA A O 1
ATOM 752 N N . SER A 1 97 ? 14.439 -4.503 18.876 1.00 40.28 97 SER A N 1
ATOM 753 C CA . SER A 1 97 ? 15.735 -4.402 19.557 1.00 40.28 97 SER A CA 1
ATOM 754 C C . SER A 1 97 ? 16.873 -5.000 18.738 1.00 40.28 97 SER A C 1
ATOM 756 O O . SER A 1 97 ? 16.591 -5.903 17.918 1.00 40.28 97 SER A O 1
#

Organism: NCBI:txid144197

pLDDT: mean 74.17, std 15.37, range [37.69, 88.31]

Secondary structure (DSSP, 8-state):
-HHHHHHHHHHHH-----BBTT-TT-B---TTHHHHHHTT----------TT-HHHHHHHTT-BHHHHHHHHHHHHHS--TTSTTHHHHTT------

Radius of gyration: 16.52 Å; chains: 1; bounding box: 32×30×45 Å

InterPro domains:
  IPR007518 MINDY deubiquitinase [PTHR18063] (1-82)
  IPR033979 MINDY deubiquitinase domain [PF04424] (1-82)

Sequence (97 aa):
MSDAMAVLHKLQTGLDVNVKFTGVRVFEYTPECIVFDLLDIPLYHGWLVDPQMHDIVKAVGNCSYNQLVEKIISCKQSDNSELAGEGECFLFTPQAS

Foldseek 3Di:
DVLLVVLVVCVVVDDDWWAWQDAQQHTDDDSNVVNCVVVVHGHGDPNHDDPVPVVLCVLRPRNIPVRSVVSVVVVVVDPDPPCPVNVVVVVPPDDDD